Protein AF-A0A0F8NUH1-F1 (afdb_monomer)

Nearest PDB structures (foldseek):
  2gu3-assembly1_A  TM=4.670E-01  e=1.187E+00  Bacillus subtilis subsp. subtilis str. 168
  4fma-assembly18_J  TM=6.203E-01  e=3.518E+00  Escherichia coli
  4fma-assembly17_L  TM=6.271E-01  e=4.681E+00  Escherichia coli
  4fma-assembly1_A  TM=5.631E-01  e=4.175E+00  Escherichia coli

Organism: Methanosarcina mazei (NCBI:txid2209)

Solvent-accessible surface area (backbone atoms only — not comparable to full-atom values): 4508 Å² total; per-residue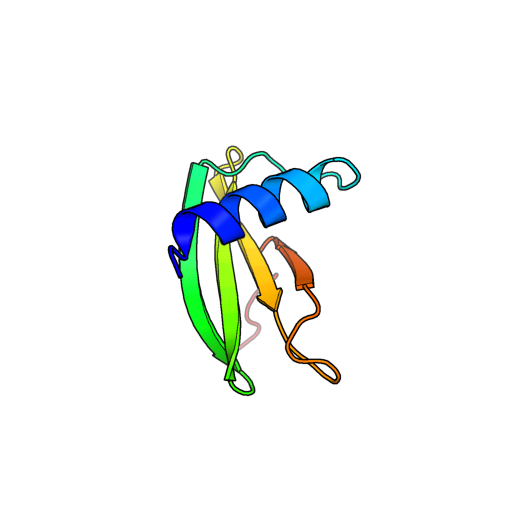 (Å²): 134,65,67,70,60,59,52,52,52,53,52,58,66,66,43,78,84,44,97,64,71,59,68,79,47,76,50,74,47,75,48,75,98,72,20,45,30,35,44,31,34,27,76,83,75,44,50,31,40,35,37,30,30,73,101,48,71,78,43,76,46,76,79,43,66,69,69,73,82,68,88,82,124

Secondary structure (DSSP, 8-state):
--HHHHHHHHHHHHTSSS-PPPEEEEEEEE-GGG-EEEEEEETTS-EEEEEE-SSSTT-EEEEEE---S----

pLDDT: mean 73.35, std 15.4, range [43.94, 90.0]

Mean predicted aligned error: 8.89 Å

Foldseek 3Di:
DPVVVVVVVVVVVVVPPDPAADFDDKDWDQDPPRWIWMWTQGPVRFIWIKIQDDPDNGDIDTPGTPDDDDPPD

Radius of gyration: 12.65 Å; Cα contacts (8 Å, |Δi|>4): 100; chains: 1; bounding box: 32×23×31 Å

Structure (mmCIF, N/CA/C/O backbone):
data_AF-A0A0F8NUH1-F1
#
_entry.id   AF-A0A0F8NUH1-F1
#
loop_
_atom_site.group_PDB
_atom_site.id
_atom_site.type_symbol
_atom_site.label_atom_id
_atom_site.label_alt_id
_atom_site.label_comp_id
_atom_site.label_asym_id
_atom_site.label_entity_id
_atom_site.label_seq_id
_atom_site.pdbx_PDB_ins_code
_atom_site.Cartn_x
_atom_site.Cartn_y
_atom_site.Cartn_z
_atom_site.occupancy
_atom_site.B_iso_or_equiv
_atom_site.auth_seq_id
_atom_site.auth_comp_id
_atom_site.auth_asym_id
_atom_site.auth_atom_id
_atom_site.pdbx_PDB_model_num
ATOM 1 N N . MET A 1 1 ? 14.403 -9.029 6.062 1.00 43.94 1 MET A N 1
ATOM 2 C CA . MET A 1 1 ? 13.409 -7.948 5.918 1.00 43.94 1 MET A CA 1
ATOM 3 C C . MET A 1 1 ? 12.070 -8.501 6.366 1.00 43.94 1 MET A C 1
ATOM 5 O O . MET A 1 1 ? 11.564 -9.428 5.744 1.00 43.94 1 MET A O 1
ATOM 9 N N . LYS A 1 2 ? 11.572 -8.057 7.521 1.00 47.59 2 LYS A N 1
ATOM 10 C CA . LYS A 1 2 ? 10.309 -8.540 8.086 1.00 47.59 2 LYS A CA 1
ATOM 11 C C . LYS A 1 2 ? 9.238 -7.557 7.618 1.00 47.59 2 LYS A C 1
ATOM 13 O O . LYS A 1 2 ? 8.923 -6.616 8.331 1.00 47.59 2 LYS A O 1
ATOM 18 N N . ILE A 1 3 ? 8.753 -7.765 6.389 1.00 47.22 3 ILE A N 1
ATOM 19 C CA . ILE A 1 3 ? 7.817 -6.891 5.648 1.00 47.22 3 ILE A CA 1
ATOM 20 C C . ILE A 1 3 ? 6.686 -6.325 6.526 1.00 47.22 3 ILE A C 1
ATOM 22 O O . ILE A 1 3 ? 6.280 -5.188 6.335 1.00 47.22 3 ILE A O 1
ATOM 26 N N . SER A 1 4 ? 6.222 -7.069 7.534 1.00 50.59 4 SER A N 1
ATOM 27 C CA . SER A 1 4 ? 5.174 -6.621 8.453 1.00 50.59 4 SER A CA 1
ATOM 28 C C . SER A 1 4 ? 5.568 -5.449 9.365 1.00 50.59 4 SER A C 1
ATOM 30 O O . SER A 1 4 ? 4.727 -4.608 9.645 1.00 50.59 4 SER A O 1
ATOM 32 N N . GLN A 1 5 ? 6.811 -5.377 9.856 1.00 48.53 5 GLN A N 1
ATOM 33 C CA . GLN A 1 5 ? 7.222 -4.333 10.812 1.00 48.53 5 GLN A CA 1
ATOM 34 C C . GLN A 1 5 ? 7.526 -3.004 10.117 1.00 48.53 5 GLN A C 1
ATOM 36 O O . GLN A 1 5 ? 7.172 -1.951 10.641 1.00 48.53 5 GLN A O 1
ATOM 41 N N . ASP A 1 6 ? 8.120 -3.063 8.925 1.00 54.66 6 ASP A N 1
ATOM 42 C CA . ASP A 1 6 ? 8.428 -1.866 8.142 1.00 54.66 6 ASP A CA 1
ATOM 43 C C . ASP A 1 6 ? 7.131 -1.225 7.618 1.00 54.66 6 ASP A C 1
ATOM 45 O O . ASP A 1 6 ? 6.944 -0.018 7.741 1.00 54.66 6 ASP A O 1
ATOM 49 N N . VAL A 1 7 ? 6.177 -2.034 7.134 1.00 57.31 7 VAL A N 1
ATOM 50 C CA . VAL A 1 7 ? 4.870 -1.552 6.655 1.00 57.31 7 VAL A CA 1
ATOM 51 C C . VAL A 1 7 ? 4.046 -0.916 7.779 1.00 57.31 7 VAL A C 1
ATOM 53 O O . VAL A 1 7 ? 3.465 0.147 7.569 1.00 57.31 7 VAL A O 1
ATOM 56 N N . GLU A 1 8 ? 4.020 -1.501 8.981 1.00 56.88 8 GLU A N 1
ATOM 57 C CA . GLU A 1 8 ? 3.296 -0.903 10.113 1.00 56.88 8 GLU A CA 1
ATOM 58 C C . GLU A 1 8 ? 3.918 0.414 10.597 1.00 56.88 8 GLU A C 1
ATOM 60 O O . GLU A 1 8 ? 3.181 1.354 10.900 1.00 56.88 8 GLU A O 1
ATOM 65 N N . ALA A 1 9 ? 5.251 0.531 10.600 1.00 55.12 9 ALA A N 1
ATOM 66 C CA . ALA A 1 9 ? 5.933 1.786 10.923 1.00 55.12 9 ALA A CA 1
ATOM 67 C C . ALA A 1 9 ? 5.632 2.887 9.886 1.00 55.12 9 ALA A C 1
ATOM 69 O O . ALA A 1 9 ? 5.326 4.020 10.256 1.00 55.12 9 ALA A O 1
ATOM 70 N N . ILE A 1 10 ? 5.623 2.539 8.595 1.00 60.16 10 ILE A N 1
ATOM 71 C CA . ILE A 1 10 ? 5.315 3.463 7.489 1.00 60.16 10 ILE A CA 1
ATOM 72 C C . ILE A 1 10 ? 3.856 3.933 7.542 1.00 60.16 10 ILE A C 1
ATOM 74 O O . ILE A 1 10 ? 3.580 5.119 7.335 1.00 60.16 10 ILE A O 1
ATOM 78 N N . ILE A 1 11 ? 2.928 3.026 7.858 1.00 58.25 11 ILE A N 1
ATOM 79 C CA . ILE A 1 11 ? 1.515 3.339 8.096 1.00 58.25 11 ILE A CA 1
ATOM 80 C C . ILE A 1 11 ? 1.381 4.293 9.293 1.00 58.25 11 ILE A C 1
ATOM 82 O O . ILE A 1 11 ? 0.686 5.301 9.198 1.00 58.25 11 ILE A O 1
ATOM 86 N N . HIS A 1 12 ? 2.072 4.033 10.403 1.00 57.75 12 HIS A N 1
ATOM 87 C CA . HIS A 1 12 ? 2.008 4.885 11.593 1.00 57.75 12 HIS A CA 1
ATOM 88 C C . HIS A 1 12 ? 2.574 6.298 11.365 1.00 57.75 12 HIS A C 1
ATOM 90 O O . HIS A 1 12 ? 1.958 7.275 11.797 1.00 57.75 12 HIS A O 1
ATOM 96 N N . GLU A 1 13 ? 3.710 6.434 10.675 1.00 56.56 13 GLU A N 1
ATOM 97 C CA . GLU A 1 13 ? 4.359 7.735 10.451 1.00 56.56 13 GLU A CA 1
ATOM 98 C C . GLU A 1 13 ? 3.595 8.619 9.446 1.00 56.56 13 GLU A C 1
ATOM 100 O O . GLU A 1 13 ? 3.445 9.823 9.674 1.00 56.56 13 GLU A O 1
ATOM 105 N N . ASN A 1 14 ? 3.032 8.038 8.378 1.00 52.28 14 ASN A N 1
ATOM 106 C CA . ASN A 1 14 ? 2.368 8.795 7.304 1.00 52.28 14 ASN A CA 1
ATOM 107 C C . ASN A 1 14 ? 0.871 9.086 7.557 1.00 52.28 14 ASN A C 1
ATOM 109 O O . ASN A 1 14 ? 0.240 9.825 6.795 1.00 52.28 14 ASN A O 1
ATOM 113 N N . ILE A 1 15 ? 0.287 8.547 8.633 1.00 53.94 15 ILE A N 1
ATOM 114 C CA . ILE A 1 15 ? -1.128 8.765 9.004 1.00 53.94 15 ILE A CA 1
ATOM 115 C C . ILE A 1 15 ? -1.298 9.837 10.085 1.00 53.94 15 ILE A C 1
ATOM 117 O O . ILE A 1 15 ? -2.411 10.296 10.324 1.00 53.94 15 ILE A O 1
ATOM 121 N N . SER A 1 16 ? -0.220 10.339 10.697 1.00 48.72 16 SER A N 1
ATOM 122 C CA . SER A 1 16 ? -0.372 11.380 11.728 1.00 48.72 16 SER A CA 1
ATOM 123 C C . SER A 1 16 ? -0.822 12.751 11.181 1.00 48.72 16 SER A C 1
ATOM 125 O O . SER A 1 16 ? -1.295 13.583 11.953 1.00 48.72 16 SER A O 1
ATOM 127 N N . SER A 1 17 ? -0.748 12.980 9.859 1.00 48.03 17 SER A N 1
ATOM 128 C CA . SER A 1 17 ? -1.165 14.237 9.208 1.00 48.03 17 SER A CA 1
ATOM 129 C C . SER A 1 17 ? -2.323 14.103 8.207 1.00 48.03 17 SER A C 1
ATOM 131 O O . SER A 1 17 ? -2.868 15.118 7.766 1.00 48.03 17 SER A O 1
ATOM 133 N N . SER A 1 18 ? -2.729 12.882 7.841 1.00 51.94 18 SER A N 1
ATOM 134 C CA . SER A 1 18 ? -3.764 12.643 6.830 1.00 51.94 18 SER A CA 1
ATOM 135 C C . SER A 1 18 ? -5.088 12.234 7.482 1.00 51.94 18 SER A C 1
ATOM 137 O O . SER A 1 18 ? -5.121 11.539 8.490 1.00 51.94 18 SER A O 1
ATOM 139 N N . LYS A 1 19 ? -6.224 12.643 6.905 1.00 60.47 19 LYS A N 1
ATOM 140 C CA . LYS A 1 19 ? -7.583 12.245 7.341 1.00 60.47 19 LYS A CA 1
ATOM 141 C C . LYS A 1 19 ? -7.882 10.742 7.123 1.00 60.47 19 LYS A C 1
ATOM 143 O O . LYS A 1 19 ? -9.043 10.369 6.961 1.00 60.47 19 LYS A O 1
ATOM 148 N N . ALA A 1 20 ? -6.860 9.895 7.016 1.00 65.62 20 ALA A N 1
ATOM 149 C CA . ALA A 1 20 ? -7.004 8.472 6.752 1.00 65.62 20 ALA A CA 1
ATOM 150 C C . ALA A 1 20 ? -7.555 7.738 7.992 1.00 65.62 20 ALA A C 1
ATOM 152 O O . ALA A 1 20 ? -7.252 8.126 9.124 1.00 65.62 20 ALA A O 1
ATOM 153 N N . PRO A 1 21 ? -8.384 6.694 7.809 1.00 74.00 21 PRO A N 1
ATOM 154 C CA . PRO A 1 21 ? -8.835 5.873 8.923 1.00 74.00 21 PRO A CA 1
ATOM 155 C C . PRO A 1 21 ? -7.672 5.058 9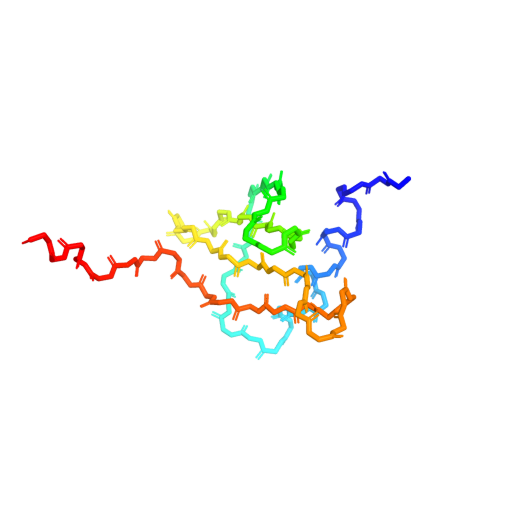.500 1.00 74.00 21 PRO A C 1
ATOM 157 O O . PRO A 1 21 ? -6.618 4.900 8.885 1.00 74.00 21 PRO A O 1
ATOM 160 N N . LYS A 1 22 ? -7.895 4.478 10.681 1.00 82.44 22 LYS A N 1
ATOM 161 C CA . LYS A 1 22 ? -7.028 3.404 11.174 1.00 82.44 22 LYS A CA 1
ATOM 162 C C . LYS A 1 22 ? -7.171 2.185 10.264 1.00 82.44 22 LYS A C 1
ATOM 164 O O . LYS A 1 22 ? -8.245 1.961 9.712 1.00 82.44 22 LYS A O 1
ATOM 169 N N . PHE A 1 23 ? -6.124 1.376 10.168 1.00 82.94 23 PHE A N 1
ATOM 170 C CA . PHE A 1 23 ? -6.132 0.133 9.398 1.00 82.94 23 PHE A CA 1
ATOM 171 C C . PHE A 1 23 ? -6.082 -1.081 10.321 1.00 82.94 23 PHE A C 1
ATOM 173 O O . PHE A 1 23 ? -5.465 -1.023 11.383 1.00 82.94 23 PHE A O 1
ATOM 180 N N . ASN A 1 24 ? -6.763 -2.163 9.942 1.00 82.56 24 ASN A N 1
ATOM 181 C CA . ASN A 1 24 ? -6.822 -3.396 10.737 1.00 82.56 24 ASN A CA 1
ATOM 182 C C . ASN A 1 24 ? -6.363 -4.654 9.984 1.00 82.56 24 ASN A C 1
ATOM 184 O O . ASN A 1 24 ? -6.143 -5.681 10.618 1.00 82.56 24 ASN A O 1
ATOM 188 N N . HIS A 1 25 ? -6.203 -4.580 8.662 1.00 83.75 25 HIS A N 1
ATOM 189 C CA . HIS A 1 25 ? -5.628 -5.642 7.841 1.00 83.75 25 HIS A CA 1
ATOM 190 C C . HIS A 1 25 ? -4.775 -5.033 6.740 1.00 83.75 25 HIS A C 1
ATOM 192 O O . HIS A 1 25 ? -5.092 -3.952 6.239 1.00 83.75 25 HIS A O 1
ATOM 198 N N . THR A 1 26 ? -3.749 -5.773 6.329 1.00 86.44 26 THR A N 1
ATOM 199 C CA . THR A 1 26 ? -2.803 -5.336 5.307 1.00 86.44 26 THR A CA 1
ATOM 200 C C . THR A 1 26 ? -2.402 -6.512 4.427 1.00 86.44 26 THR A C 1
ATOM 202 O O . THR A 1 26 ? -2.148 -7.610 4.923 1.00 86.44 26 THR A O 1
ATOM 205 N N . ALA A 1 27 ? -2.314 -6.274 3.124 1.00 87.06 27 ALA A N 1
ATOM 206 C CA . ALA A 1 27 ? -1.755 -7.195 2.144 1.00 87.06 27 ALA A CA 1
ATOM 207 C C . ALA A 1 27 ? -0.775 -6.437 1.245 1.00 87.06 27 ALA A C 1
ATOM 209 O O . ALA A 1 27 ? -0.984 -5.259 0.965 1.00 87.06 27 ALA A O 1
ATOM 210 N N . ALA A 1 28 ? 0.283 -7.108 0.794 1.00 87.25 28 ALA A N 1
ATOM 211 C CA . ALA A 1 28 ? 1.284 -6.510 -0.078 1.00 87.25 28 ALA A CA 1
ATOM 212 C C . ALA A 1 28 ? 1.578 -7.406 -1.281 1.00 87.25 28 ALA A C 1
ATOM 214 O O . ALA A 1 28 ? 1.640 -8.631 -1.156 1.00 87.25 28 ALA A O 1
ATOM 215 N N . SER A 1 29 ? 1.784 -6.784 -2.435 1.00 89.19 29 SER A N 1
ATOM 216 C CA . SER A 1 29 ? 2.169 -7.448 -3.678 1.00 89.19 29 SER A CA 1
ATOM 217 C C . SER A 1 29 ? 3.008 -6.509 -4.533 1.00 89.19 29 SER A C 1
ATOM 219 O O . SER A 1 29 ? 2.962 -5.295 -4.364 1.00 89.19 29 SER A O 1
ATOM 221 N N . ILE A 1 30 ? 3.747 -7.064 -5.487 1.00 89.69 30 ILE A N 1
ATOM 222 C CA . ILE A 1 30 ? 4.342 -6.261 -6.556 1.00 89.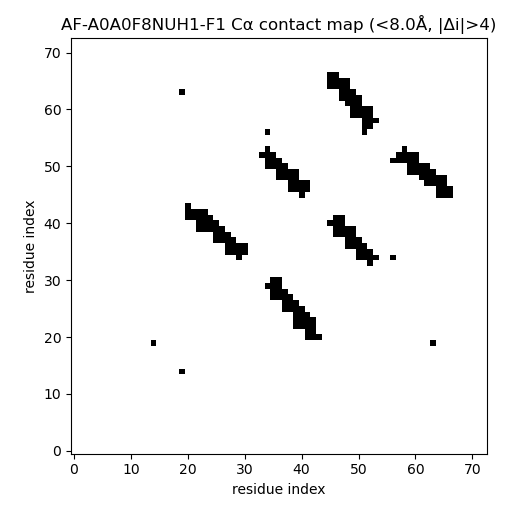69 30 ILE A CA 1
ATOM 223 C C . ILE A 1 30 ? 3.248 -5.943 -7.576 1.00 89.69 30 ILE A C 1
ATOM 225 O O . ILE A 1 30 ? 2.520 -6.847 -7.991 1.00 89.69 30 ILE A O 1
ATOM 229 N N . GLY A 1 31 ? 3.101 -4.667 -7.921 1.00 86.75 31 GLY A N 1
ATOM 230 C CA . GLY A 1 31 ? 2.083 -4.183 -8.848 1.00 86.75 31 GLY A CA 1
ATOM 231 C C . GLY A 1 31 ? 2.674 -3.623 -10.139 1.00 86.75 31 GLY A C 1
ATOM 232 O O . GLY A 1 31 ? 3.644 -4.156 -10.675 1.00 86.75 31 GLY A O 1
ATOM 233 N N . ALA A 1 32 ? 2.053 -2.560 -10.655 1.00 85.75 32 ALA A N 1
ATOM 234 C CA . ALA A 1 32 ? 2.530 -1.862 -11.849 1.00 85.75 32 ALA A CA 1
ATOM 235 C C . ALA A 1 32 ? 3.978 -1.374 -11.668 1.00 85.75 32 ALA A C 1
ATOM 237 O O . ALA A 1 32 ? 4.375 -1.031 -10.558 1.00 85.75 32 ALA A O 1
ATOM 238 N N . ASP A 1 33 ? 4.753 -1.378 -12.754 1.00 88.81 33 ASP A N 1
ATOM 239 C CA . ASP A 1 33 ? 6.145 -0.899 -12.799 1.00 88.81 33 ASP A CA 1
ATOM 240 C C . ASP A 1 33 ? 7.109 -1.547 -11.781 1.00 88.81 33 ASP A C 1
ATOM 242 O O . ASP A 1 33 ? 8.165 -1.003 -11.465 1.00 88.81 33 ASP A O 1
ATOM 246 N N . GLU A 1 34 ? 6.773 -2.755 -11.311 1.00 88.56 34 GLU A N 1
ATOM 247 C CA . GLU A 1 34 ? 7.475 -3.477 -10.237 1.00 88.56 34 GLU A CA 1
ATOM 248 C C . GLU A 1 34 ? 7.445 -2.769 -8.872 1.00 88.56 34 GLU A C 1
ATOM 250 O O . GLU A 1 34 ? 8.230 -3.099 -7.977 1.00 88.56 34 GLU A O 1
ATOM 255 N N . ASP A 1 35 ? 6.530 -1.821 -8.689 1.00 88.25 35 ASP A N 1
ATOM 256 C CA . ASP A 1 35 ? 6.400 -1.083 -7.443 1.00 88.25 35 ASP A CA 1
ATOM 257 C C . ASP A 1 35 ? 5.709 -1.938 -6.371 1.00 88.25 35 ASP A C 1
ATOM 259 O O . ASP A 1 35 ? 4.771 -2.703 -6.638 1.00 88.25 35 ASP A O 1
ATOM 263 N N . LEU A 1 36 ? 6.177 -1.812 -5.126 1.00 88.12 36 LEU A N 1
ATOM 264 C CA . LEU A 1 36 ? 5.545 -2.473 -3.988 1.00 88.12 36 LEU A CA 1
ATOM 265 C C . LEU A 1 36 ? 4.208 -1.787 -3.722 1.00 88.12 36 LEU A C 1
ATOM 267 O O . LEU A 1 36 ? 4.174 -0.606 -3.391 1.00 88.12 36 LEU A O 1
ATOM 271 N N . GLN A 1 37 ? 3.114 -2.529 -3.818 1.00 90.00 37 GLN A N 1
ATOM 272 C CA . GLN A 1 37 ? 1.775 -2.056 -3.495 1.00 90.00 37 GLN A CA 1
ATOM 273 C C . GLN A 1 37 ? 1.305 -2.679 -2.189 1.00 90.00 37 GLN A C 1
ATOM 275 O O . GLN A 1 37 ? 1.517 -3.866 -1.932 1.00 90.00 37 GLN A O 1
ATOM 280 N N . VAL A 1 38 ? 0.650 -1.868 -1.369 1.00 89.31 38 VAL A N 1
ATOM 281 C CA . VAL A 1 38 ? 0.100 -2.260 -0.080 1.00 89.31 38 VAL A CA 1
ATOM 282 C C . VAL A 1 38 ? -1.365 -1.855 -0.046 1.00 89.31 38 VAL A C 1
ATOM 284 O O . VAL A 1 38 ? -1.702 -0.674 -0.142 1.00 89.31 38 VAL A O 1
ATOM 287 N N . VAL A 1 39 ? -2.235 -2.850 0.101 1.00 89.38 39 VAL A N 1
ATOM 288 C CA . VAL A 1 39 ? -3.664 -2.643 0.318 1.00 89.38 39 VAL A CA 1
ATOM 289 C C . VAL A 1 39 ? -3.955 -2.791 1.802 1.00 89.38 39 VAL A C 1
ATOM 291 O O . VAL A 1 39 ? -3.671 -3.834 2.395 1.00 89.38 39 VAL A O 1
ATOM 294 N N . CYS A 1 40 ? -4.559 -1.761 2.385 1.00 87.56 40 CYS A N 1
ATOM 295 C CA . CYS A 1 40 ? -5.007 -1.755 3.771 1.00 87.56 40 CYS A CA 1
ATOM 296 C C . CYS A 1 40 ? -6.536 -1.759 3.841 1.00 87.56 40 CYS A C 1
ATOM 298 O O . CYS A 1 40 ? -7.197 -1.075 3.056 1.00 87.56 40 CYS A O 1
ATOM 300 N N . LEU A 1 41 ? -7.103 -2.481 4.808 1.00 86.62 41 LEU A N 1
ATOM 301 C CA . LEU A 1 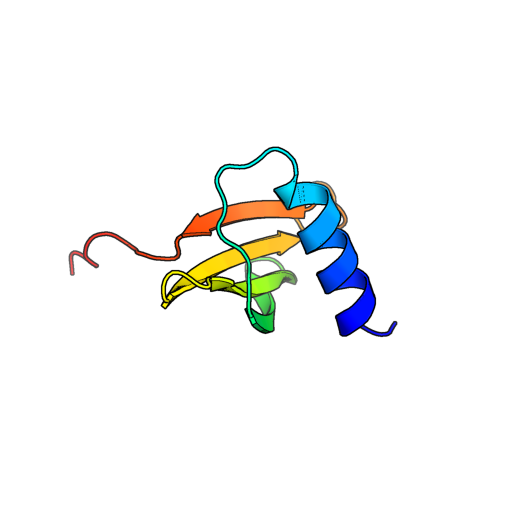41 ? -8.521 -2.377 5.155 1.00 86.62 41 LEU A CA 1
ATOM 302 C C . LEU A 1 41 ? -8.690 -1.368 6.290 1.00 86.62 41 LEU A C 1
ATOM 304 O O . LEU A 1 41 ? -8.135 -1.546 7.379 1.00 86.62 41 LEU A O 1
ATOM 308 N N . GLY A 1 42 ? -9.431 -0.296 6.023 1.00 86.50 42 GLY A N 1
ATOM 309 C CA . GLY A 1 42 ? -9.773 0.714 7.014 1.00 86.50 42 GLY A CA 1
ATOM 310 C C . GLY A 1 42 ? -10.747 0.178 8.057 1.00 86.50 42 GLY A C 1
ATOM 311 O O . GLY A 1 42 ? -11.575 -0.691 7.783 1.00 86.50 42 GLY A O 1
ATOM 312 N N . THR A 1 43 ? -10.713 0.742 9.263 1.00 85.38 43 THR A N 1
ATOM 313 C CA . THR A 1 43 ? -11.743 0.502 10.287 1.00 85.38 43 THR A CA 1
ATOM 314 C C . THR A 1 43 ? -13.118 1.026 9.868 1.00 85.38 43 THR A C 1
ATOM 316 O O . THR A 1 43 ? -14.114 0.696 10.501 1.00 85.38 43 THR A O 1
ATOM 319 N N . ASP A 1 44 ? -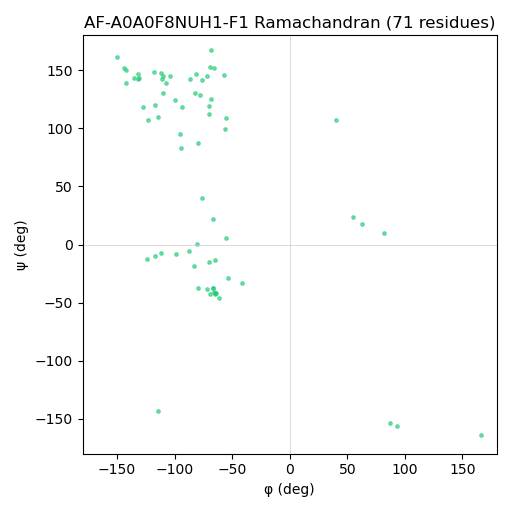13.178 1.839 8.812 1.00 86.81 44 ASP A N 1
ATOM 320 C CA . ASP A 1 44 ? -14.409 2.242 8.130 1.00 86.81 44 ASP A CA 1
ATOM 321 C C . ASP A 1 44 ? -14.929 1.180 7.136 1.00 86.81 44 ASP A C 1
ATOM 323 O O . ASP A 1 44 ? -15.961 1.387 6.502 1.00 86.81 44 ASP A O 1
ATOM 327 N N . GLY A 1 45 ? -14.238 0.041 7.012 1.00 87.75 45 GLY A N 1
ATOM 328 C CA . GLY A 1 45 ? -14.618 -1.087 6.163 1.00 87.75 45 GLY A CA 1
ATOM 329 C C . GLY A 1 45 ? -14.223 -0.935 4.696 1.00 87.75 45 GLY A C 1
ATOM 330 O O . GLY A 1 45 ? -14.675 -1.728 3.871 1.00 87.75 45 GLY A O 1
ATOM 331 N N . LEU A 1 46 ? -13.407 0.066 4.349 1.00 89.31 46 LEU A N 1
ATOM 332 C C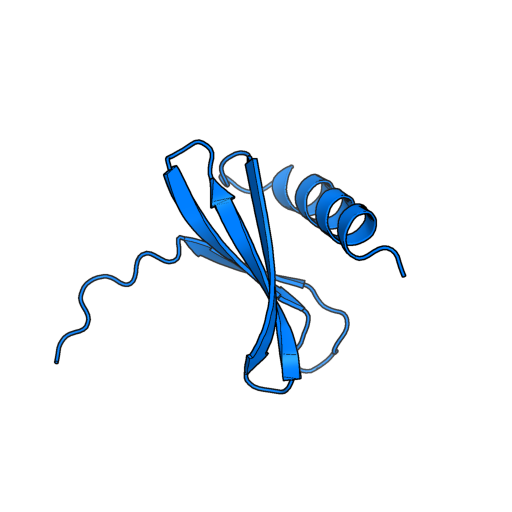A . LEU A 1 46 ? -13.064 0.376 2.961 1.00 89.31 46 LEU A CA 1
ATOM 333 C C . LEU A 1 46 ? -11.589 0.079 2.654 1.00 89.31 46 LEU A C 1
ATOM 335 O O . LEU A 1 46 ? -10.746 0.193 3.543 1.00 89.31 46 LEU A O 1
ATOM 339 N N . PRO A 1 47 ? -11.257 -0.328 1.415 1.00 89.19 47 PRO A N 1
ATOM 340 C CA . PRO A 1 47 ? -9.880 -0.594 1.013 1.00 89.19 47 PRO A CA 1
ATOM 341 C C . PRO A 1 47 ? -9.131 0.696 0.651 1.00 89.19 47 PRO A C 1
ATOM 343 O O . PRO A 1 47 ? -9.714 1.630 0.096 1.00 89.19 47 PRO A O 1
ATOM 346 N N . TYR A 1 48 ? -7.829 0.730 0.926 1.00 87.00 48 TYR A N 1
ATOM 347 C CA . TYR A 1 48 ? -6.937 1.866 0.676 1.00 87.00 48 TYR A CA 1
ATOM 348 C C . TYR A 1 48 ? -5.624 1.400 0.056 1.00 87.00 48 TYR A C 1
ATOM 350 O O . TYR A 1 48 ? -5.119 0.348 0.448 1.00 87.00 48 TYR A O 1
ATOM 358 N N . LEU A 1 49 ? -5.070 2.184 -0.873 1.00 88.38 49 LEU A N 1
ATOM 359 C CA . LEU A 1 49 ? -3.817 1.865 -1.556 1.00 88.38 49 LEU A CA 1
ATOM 360 C C . LEU A 1 49 ? -2.681 2.793 -1.130 1.00 88.38 49 LEU A C 1
ATOM 362 O O . LEU A 1 49 ? -2.782 4.022 -1.198 1.00 88.38 49 LEU A O 1
ATOM 366 N N . PHE A 1 50 ? -1.571 2.160 -0.780 1.00 87.94 50 PHE A N 1
ATOM 367 C CA . PHE A 1 50 ? -0.252 2.761 -0.691 1.00 87.94 50 PHE A CA 1
ATOM 368 C C . PHE A 1 50 ? 0.659 2.061 -1.689 1.00 87.94 50 PHE A C 1
ATOM 370 O O . PHE A 1 50 ? 0.507 0.864 -1.939 1.00 87.94 50 PHE A O 1
ATOM 377 N N . TRP A 1 51 ? 1.631 2.774 -2.235 1.00 87.06 51 TRP A N 1
ATOM 378 C CA . TRP A 1 51 ? 2.651 2.150 -3.065 1.00 87.06 51 TRP A CA 1
ATOM 379 C C . TRP A 1 51 ? 4.009 2.804 -2.855 1.00 87.06 51 TRP A C 1
ATOM 381 O O . TRP A 1 51 ? 4.096 3.973 -2.477 1.00 87.06 51 TRP A O 1
ATOM 391 N N . GLN A 1 52 ? 5.070 2.031 -3.057 1.00 86.94 52 GLN A N 1
ATOM 392 C CA . GLN A 1 52 ? 6.448 2.487 -2.972 1.00 86.94 52 GLN A CA 1
ATOM 393 C C . GLN A 1 52 ? 7.107 2.336 -4.332 1.00 86.94 52 GLN A C 1
ATOM 395 O O . GLN A 1 52 ? 7.192 1.219 -4.845 1.00 86.94 52 GLN A O 1
ATOM 400 N N . GLY A 1 53 ? 7.575 3.447 -4.899 1.00 83.19 53 GLY A N 1
ATOM 401 C CA . GLY A 1 53 ? 7.961 3.434 -6.299 1.00 83.19 53 GLY A CA 1
ATOM 402 C C . GLY A 1 53 ? 8.166 4.782 -6.975 1.00 83.19 53 GLY A C 1
ATOM 403 O O . GLY A 1 53 ? 8.280 5.835 -6.336 1.00 83.19 53 GLY A O 1
ATOM 404 N N . GLY A 1 54 ? 8.178 4.738 -8.308 1.00 73.38 54 GLY A N 1
ATOM 405 C CA . GLY A 1 54 ? 8.327 5.900 -9.186 1.00 73.38 54 GLY A CA 1
ATOM 406 C C . GLY A 1 54 ? 9.789 6.253 -9.479 1.00 73.38 54 GLY A C 1
ATOM 407 O O . GLY A 1 54 ? 10.678 5.404 -9.421 1.00 73.38 54 GLY A O 1
ATOM 408 N N . VAL A 1 55 ? 10.071 7.531 -9.782 1.00 71.12 55 VAL A N 1
ATOM 409 C CA . VAL A 1 55 ? 11.427 8.005 -10.167 1.00 71.12 55 VAL A CA 1
ATOM 410 C C . VAL A 1 55 ? 12.492 7.617 -9.131 1.00 71.12 55 VAL A C 1
ATOM 412 O O . VAL A 1 55 ? 13.656 7.403 -9.470 1.00 71.12 55 VAL A O 1
ATOM 415 N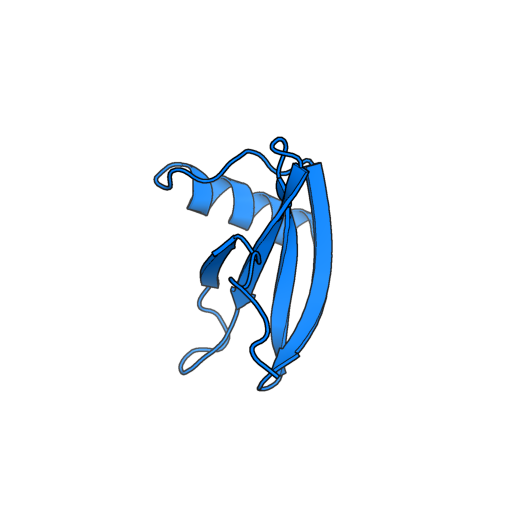 N . LYS A 1 56 ? 12.093 7.493 -7.860 1.00 71.62 56 LYS A N 1
ATOM 416 C CA . LYS A 1 56 ? 12.906 6.927 -6.785 1.00 71.62 56 LYS A CA 1
ATOM 417 C C . LYS A 1 56 ? 12.139 5.759 -6.171 1.00 71.62 56 LYS A C 1
ATOM 419 O O . LYS A 1 56 ? 11.225 6.001 -5.391 1.00 71.62 56 LYS A O 1
ATOM 424 N N . LYS A 1 57 ? 12.569 4.517 -6.440 1.00 70.12 57 LYS A N 1
ATOM 425 C CA . LYS A 1 57 ? 11.979 3.248 -5.941 1.00 70.12 57 LYS A CA 1
ATOM 426 C C . LYS A 1 57 ? 11.854 3.110 -4.405 1.00 70.12 57 LYS A C 1
ATOM 428 O O . LYS A 1 57 ? 11.504 2.052 -3.903 1.00 70.12 57 LYS A O 1
ATOM 433 N N . SER A 1 58 ? 12.173 4.150 -3.638 1.00 72.75 58 SER A N 1
ATOM 434 C CA . SER A 1 58 ? 12.070 4.195 -2.179 1.00 72.75 58 SER A CA 1
ATOM 435 C C . SER A 1 58 ? 10.992 5.152 -1.658 1.00 72.75 58 SE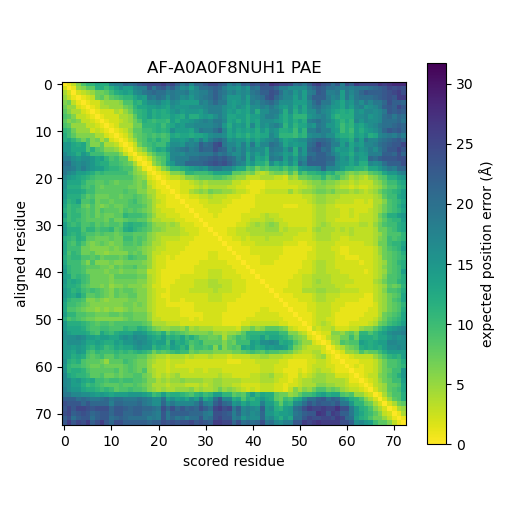R A C 1
ATOM 437 O O . SER A 1 58 ? 10.741 5.152 -0.452 1.00 72.75 58 SER A O 1
ATOM 439 N N . GLN A 1 59 ? 10.356 5.958 -2.516 1.00 79.56 59 GLN A N 1
ATOM 440 C CA . GLN A 1 59 ? 9.341 6.926 -2.095 1.00 79.56 59 GLN A CA 1
ATOM 441 C C . GLN A 1 59 ? 7.974 6.259 -1.934 1.00 79.56 59 GLN A C 1
ATOM 443 O O . GLN A 1 59 ? 7.515 5.578 -2.843 1.00 79.56 59 GLN A O 1
ATOM 448 N N . TRP A 1 60 ? 7.326 6.501 -0.793 1.00 82.25 60 TRP A N 1
ATOM 449 C CA . TRP A 1 60 ? 5.949 6.085 -0.540 1.00 82.25 60 TRP A CA 1
ATOM 450 C C . TRP A 1 60 ? 4.946 7.119 -1.034 1.00 82.25 60 TRP A C 1
ATOM 452 O O . TRP A 1 60 ? 5.141 8.326 -0.874 1.00 82.25 60 TRP A O 1
ATOM 462 N N . HIS A 1 61 ? 3.846 6.614 -1.574 1.00 81.44 61 HIS A N 1
ATOM 463 C CA . HIS A 1 61 ? 2.725 7.378 -2.095 1.00 81.44 61 HIS A CA 1
ATOM 464 C C . HIS A 1 61 ? 1.425 6.816 -1.518 1.00 81.44 61 HIS A C 1
ATOM 466 O O . HIS A 1 61 ? 1.286 5.606 -1.325 1.00 81.44 61 HIS A O 1
ATOM 472 N N . TYR A 1 62 ? 0.475 7.704 -1.234 1.00 83.94 62 TYR A N 1
ATOM 473 C CA . TYR A 1 62 ? -0.859 7.358 -0.750 1.00 83.94 62 TYR A CA 1
ATOM 474 C C . TYR A 1 62 ? -1.889 7.759 -1.801 1.00 83.94 62 TYR A C 1
ATOM 476 O O . TYR A 1 62 ? -2.136 8.948 -1.999 1.00 83.94 62 TYR A O 1
ATOM 484 N N . GLU A 1 63 ? -2.497 6.767 -2.449 1.00 82.31 63 GLU A N 1
ATOM 485 C CA . GLU A 1 63 ? -3.520 7.002 -3.479 1.00 82.31 63 GLU A CA 1
ATOM 486 C C . GLU A 1 63 ? -4.909 7.230 -2.886 1.00 82.31 63 GLU A C 1
ATOM 488 O O . GLU A 1 63 ? -5.798 7.789 -3.525 1.00 82.31 63 GLU A O 1
ATOM 493 N N . GLY A 1 64 ? -5.115 6.821 -1.635 1.00 82.81 64 GLY A N 1
ATOM 494 C CA . GLY A 1 64 ? -6.404 6.955 -0.981 1.00 82.81 64 GLY A CA 1
ATOM 495 C C . GLY A 1 64 ? -7.285 5.725 -1.108 1.00 82.81 64 GLY A C 1
ATOM 496 O O . GLY A 1 64 ? -6.830 4.587 -1.225 1.00 82.81 64 GLY A O 1
ATOM 497 N N . LYS A 1 65 ? -8.585 5.976 -0.978 1.00 87.44 65 LYS A N 1
ATOM 498 C CA . LYS A 1 65 ? -9.637 4.965 -0.938 1.00 87.44 65 LYS A CA 1
ATOM 499 C C . LYS A 1 65 ? -9.770 4.304 -2.311 1.00 87.44 65 LYS A C 1
ATOM 501 O O . LYS A 1 65 ? -10.052 4.982 -3.293 1.00 87.44 65 LYS A O 1
ATOM 506 N N . LEU A 1 66 ? -9.666 2.978 -2.358 1.00 82.94 66 LEU A N 1
ATOM 507 C CA . LEU A 1 66 ? -9.856 2.142 -3.550 1.00 82.94 66 LEU A CA 1
ATOM 508 C C . LEU A 1 66 ? -11.346 1.976 -3.918 1.00 82.94 66 LEU A C 1
ATOM 510 O O . LEU A 1 66 ? -11.798 0.900 -4.302 1.00 82.94 66 LEU A O 1
ATOM 514 N N . LEU A 1 67 ? -12.136 3.043 -3.794 1.00 69.06 67 LEU A N 1
ATOM 515 C CA . LEU A 1 67 ? -13.463 3.116 -4.395 1.00 69.06 67 LEU A CA 1
ATOM 516 C C . LEU A 1 67 ? -13.311 3.834 -5.725 1.00 69.06 67 LEU A C 1
ATOM 518 O O . LEU A 1 67 ? -13.312 5.059 -5.793 1.00 69.06 67 LEU A O 1
ATOM 522 N N . HIS A 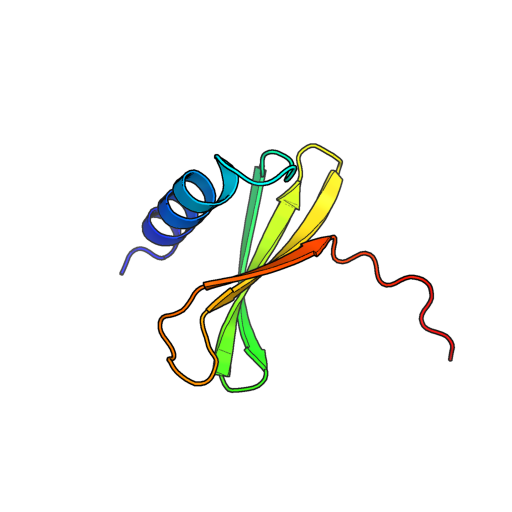1 68 ? -13.164 3.052 -6.788 1.00 57.97 68 HIS A N 1
ATOM 523 C CA . HIS A 1 68 ? -13.364 3.590 -8.118 1.00 57.97 68 HIS A CA 1
ATOM 524 C C . HIS A 1 68 ? -14.862 3.862 -8.289 1.00 57.97 68 HIS A C 1
ATOM 526 O O . HIS A 1 68 ? -15.679 2.938 -8.300 1.00 57.97 68 HIS A O 1
ATOM 532 N N . ASP A 1 69 ? -15.221 5.140 -8.388 1.00 55.97 69 ASP A N 1
ATOM 533 C CA . ASP A 1 69 ? -16.534 5.558 -8.857 1.00 55.97 69 ASP A CA 1
ATOM 534 C C . ASP A 1 69 ? -16.758 4.936 -10.237 1.00 55.97 69 ASP A C 1
ATOM 536 O O . ASP A 1 69 ? -16.100 5.320 -11.194 1.00 55.97 69 ASP A O 1
ATOM 540 N N . LYS A 1 70 ? -17.667 3.955 -10.297 1.00 49.47 70 LYS A N 1
ATOM 541 C CA . LYS A 1 70 ? -18.192 3.281 -11.495 1.00 49.47 70 LYS A CA 1
ATOM 542 C C . LYS A 1 70 ? -17.145 2.988 -12.574 1.00 49.47 70 LYS A C 1
ATOM 544 O O . LYS A 1 70 ? -16.842 3.854 -13.388 1.00 49.47 70 LYS A O 1
ATOM 549 N N . ILE A 1 71 ? -16.774 1.711 -12.716 1.00 53.78 71 ILE A N 1
ATOM 550 C CA . ILE A 1 71 ? -16.266 1.216 -14.001 1.00 53.78 71 ILE A CA 1
ATOM 551 C C . ILE A 1 71 ? -17.367 1.520 -15.022 1.00 53.78 71 ILE A C 1
ATOM 553 O O . ILE A 1 71 ? -18.390 0.834 -15.066 1.00 53.78 71 ILE A O 1
ATOM 557 N N . LYS A 1 72 ? -17.214 2.604 -15.782 1.00 55.19 72 LYS A N 1
ATOM 558 C CA . LYS A 1 72 ? -18.032 2.853 -16.962 1.00 55.19 72 LYS A CA 1
ATOM 559 C C . LYS A 1 72 ? -17.433 1.993 -18.063 1.00 55.19 72 LYS A C 1
ATOM 561 O O . LYS A 1 72 ? -16.515 2.425 -18.753 1.00 55.19 72 LYS A O 1
ATOM 566 N N . VAL A 1 73 ? -17.902 0.750 -18.118 1.00 55.88 73 VAL A N 1
ATOM 567 C CA . VAL A 1 73 ? -17.858 -0.073 -19.331 1.00 55.88 73 VAL A CA 1
ATOM 568 C C . VAL A 1 73 ? -18.822 0.490 -20.363 1.00 55.88 73 VAL A C 1
ATOM 570 O O . VAL A 1 73 ? -19.894 0.993 -19.949 1.00 55.88 73 VAL A O 1
#

Sequence (73 aa):
MKISQDVEAIIHENISSSKAPKFNHTAASIGADEDLQVVCLGTDGLPYLFWQGGVKKSQWHYEGKLLHDKIKV